Protein AF-A0A822YP10-F1 (afdb_monomer_lite)

Secondary structure (DSSP, 8-state):
--EEEEEE-TTT--EEEEEEE-GGG--SS-EEEEE-SSS-EEE-----S-----

pLDDT: mean 86.32, std 16.65, range [42.25, 97.31]

Sequence (54 aa):
MPITVYFRDRNSGNLKIIAEYGQEYGKENPIRVLYHGYGHYDVLQGSSGEQVKM

Foldseek 3Di:
DKAWEWEQDPVPRDTDTDDIPDVVVDDPDHFYWYDDPPPDIDTDDPPPPDPPPD

Organism: Nelumbo nucifera (NCBI:txid4432)

Structure (mmCIF, N/CA/C/O backbone):
data_AF-A0A822YP10-F1
#
_entry.id   AF-A0A822YP10-F1
#
loop_
_atom_site.group_PDB
_atom_site.id
_atom_site.type_symbol
_atom_site.label_atom_id
_atom_site.label_alt_id
_atom_site.label_comp_id
_atom_site.label_asym_id
_atom_site.label_entity_id
_atom_site.label_seq_id
_atom_site.pdbx_PDB_ins_code
_atom_site.Cartn_x
_atom_site.Cartn_y
_atom_site.Cartn_z
_atom_site.occupancy
_atom_site.B_iso_or_equiv
_atom_site.auth_seq_id
_atom_site.auth_comp_id
_atom_site.auth_asym_id
_atom_site.auth_atom_id
_atom_site.pdbx_PDB_model_num
ATOM 1 N N . MET A 1 1 ? -11.235 4.407 10.197 1.00 87.38 1 MET A N 1
ATOM 2 C CA . MET A 1 1 ? -11.051 3.267 9.271 1.00 87.38 1 MET A CA 1
ATOM 3 C C . MET A 1 1 ? -9.761 3.497 8.499 1.00 87.38 1 MET A C 1
ATOM 5 O O . MET A 1 1 ? -9.739 4.400 7.668 1.00 87.38 1 MET A O 1
ATOM 9 N N . PRO A 1 2 ? -8.681 2.786 8.848 1.00 95.19 2 PRO A N 1
ATOM 10 C CA . PRO A 1 2 ? -7.363 2.996 8.255 1.00 95.19 2 PRO A CA 1
ATOM 11 C C . PRO A 1 2 ? -7.293 2.508 6.801 1.00 95.19 2 PRO A C 1
ATOM 13 O O . PRO A 1 2 ? -8.092 1.671 6.371 1.00 95.19 2 PRO A O 1
ATOM 16 N N . ILE A 1 3 ? -6.306 3.006 6.056 1.00 96.19 3 ILE A N 1
ATOM 17 C CA . ILE A 1 3 ? -5.991 2.564 4.692 1.00 96.19 3 ILE A CA 1
ATOM 18 C C . ILE A 1 3 ? -4.546 2.074 4.662 1.00 96.19 3 ILE A C 1
ATOM 20 O O . ILE A 1 3 ? -3.639 2.778 5.111 1.00 96.19 3 ILE A O 1
ATOM 24 N N . THR A 1 4 ? -4.331 0.893 4.089 1.00 96.38 4 THR A N 1
ATOM 25 C CA . THR A 1 4 ? -2.997 0.342 3.837 1.00 96.38 4 THR A CA 1
ATOM 26 C C . THR A 1 4 ? -2.786 0.218 2.336 1.00 96.38 4 THR A C 1
ATOM 28 O O . THR A 1 4 ? -3.537 -0.473 1.640 1.00 96.38 4 THR A O 1
ATOM 31 N N . VAL A 1 5 ? -1.746 0.880 1.833 1.00 97.19 5 VAL A N 1
ATOM 32 C CA . VAL A 1 5 ? -1.375 0.838 0.419 1.00 97.19 5 VAL A CA 1
ATOM 33 C C . VAL A 1 5 ? -0.245 -0.162 0.233 1.00 97.19 5 VAL A C 1
ATOM 35 O O . VAL A 1 5 ? 0.828 -0.026 0.823 1.00 97.19 5 VAL A O 1
ATOM 38 N N . TYR A 1 6 ? -0.484 -1.151 -0.618 1.00 97.25 6 TYR A N 1
ATOM 39 C CA . TYR A 1 6 ? 0.487 -2.158 -1.008 1.00 97.25 6 TYR A CA 1
ATOM 40 C C . TYR A 1 6 ? 1.061 -1.867 -2.390 1.00 97.25 6 TYR A C 1
ATOM 42 O O . TYR A 1 6 ? 0.399 -1.298 -3.251 1.00 97.25 6 TYR A O 1
ATOM 50 N N . PHE A 1 7 ? 2.275 -2.337 -2.628 1.00 96.19 7 PHE A N 1
ATOM 51 C CA . PHE A 1 7 ? 2.912 -2.399 -3.935 1.00 96.19 7 PHE A CA 1
ATOM 52 C C . PHE A 1 7 ? 3.405 -3.819 -4.183 1.00 96.19 7 PHE A C 1
ATOM 54 O O . PHE A 1 7 ? 3.930 -4.463 -3.271 1.00 96.19 7 PHE A O 1
ATOM 61 N N . ARG A 1 8 ? 3.260 -4.312 -5.414 1.00 94.69 8 ARG A N 1
ATOM 62 C CA . ARG A 1 8 ? 3.811 -5.612 -5.798 1.00 94.69 8 ARG A CA 1
ATOM 63 C C . ARG A 1 8 ? 5.259 -5.437 -6.236 1.00 94.69 8 ARG A C 1
ATOM 65 O O . ARG A 1 8 ? 5.533 -4.870 -7.291 1.00 94.69 8 ARG A O 1
ATOM 72 N N . ASP A 1 9 ? 6.181 -5.951 -5.433 1.00 92.56 9 ASP A N 1
ATOM 73 C CA . ASP A 1 9 ? 7.590 -6.000 -5.798 1.00 92.56 9 ASP A CA 1
ATOM 74 C C . ASP A 1 9 ? 7.778 -6.892 -7.028 1.00 92.56 9 ASP A C 1
ATOM 76 O O . ASP A 1 9 ? 7.430 -8.071 -7.010 1.00 92.56 9 ASP A O 1
ATOM 80 N N . ARG A 1 10 ? 8.337 -6.333 -8.104 1.00 88.19 10 ARG A N 1
ATOM 81 C CA . ARG A 1 10 ? 8.502 -7.043 -9.380 1.00 88.19 10 ARG A CA 1
ATOM 82 C C . ARG A 1 10 ? 9.500 -8.191 -9.288 1.00 88.19 10 ARG A C 1
ATOM 84 O O . ARG A 1 10 ? 9.359 -9.159 -10.023 1.00 88.19 10 ARG A O 1
ATOM 91 N N . ASN A 1 11 ? 10.474 -8.088 -8.385 1.00 91.06 11 ASN A N 1
ATOM 92 C CA . ASN A 1 11 ? 11.524 -9.094 -8.251 1.00 91.06 11 ASN A CA 1
ATOM 93 C C . ASN A 1 11 ? 11.045 -10.316 -7.460 1.00 91.06 11 ASN A C 1
ATOM 95 O O . ASN A 1 11 ? 11.347 -11.444 -7.830 1.00 91.06 11 ASN A O 1
ATOM 99 N N . SER A 1 12 ? 10.307 -10.095 -6.369 1.00 92.44 12 SER A N 1
ATOM 100 C CA . SER A 1 12 ? 9.861 -11.171 -5.473 1.00 92.44 12 SER A CA 1
ATOM 101 C C . SER A 1 12 ? 8.403 -11.592 -5.672 1.00 92.44 12 SER A C 1
ATOM 103 O O . SER A 1 12 ? 7.987 -12.607 -5.127 1.00 92.44 12 SER A O 1
ATOM 105 N N . GLY A 1 13 ? 7.601 -10.810 -6.401 1.00 90.19 13 GLY A N 1
ATOM 106 C CA . GLY A 1 13 ? 6.153 -11.007 -6.534 1.00 90.19 13 GLY A CA 1
ATOM 107 C C . GLY A 1 13 ? 5.353 -10.688 -5.265 1.00 90.19 13 GLY A C 1
ATOM 108 O O . GLY A 1 13 ? 4.121 -10.713 -5.302 1.00 90.19 13 GLY A O 1
ATOM 109 N N . ASN A 1 14 ? 6.032 -10.361 -4.162 1.00 93.69 14 ASN A N 1
ATOM 110 C CA . ASN A 1 14 ? 5.427 -10.126 -2.859 1.00 93.69 14 ASN A CA 1
ATOM 111 C C . ASN A 1 14 ? 4.810 -8.730 -2.754 1.00 93.69 14 ASN A C 1
ATOM 113 O O . ASN A 1 14 ? 5.271 -7.763 -3.368 1.00 93.69 14 ASN A O 1
ATOM 117 N N . LEU A 1 15 ? 3.784 -8.622 -1.911 1.00 94.62 15 LEU A N 1
ATOM 118 C CA . LEU A 1 15 ? 3.187 -7.346 -1.539 1.00 94.62 15 LEU A CA 1
ATOM 119 C C . LEU A 1 15 ? 4.015 -6.678 -0.435 1.00 94.62 15 LEU A C 1
ATOM 121 O O . LEU A 1 15 ? 4.302 -7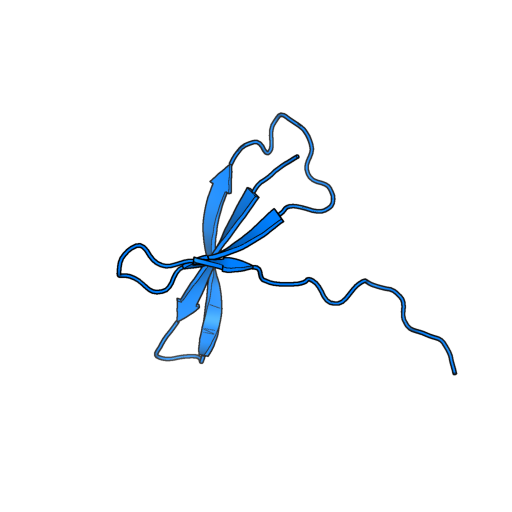.292 0.591 1.00 94.62 15 LEU A O 1
ATOM 125 N N . LYS A 1 16 ? 4.370 -5.409 -0.632 1.00 95.38 16 LYS A N 1
ATOM 126 C CA . LYS A 1 16 ? 5.046 -4.553 0.353 1.00 95.38 16 LYS A CA 1
ATOM 127 C C . LYS A 1 16 ? 4.140 -3.389 0.720 1.00 95.38 16 LYS A C 1
ATOM 129 O O . LYS A 1 16 ? 3.516 -2.818 -0.168 1.00 95.38 16 LYS A O 1
ATOM 134 N N . ILE A 1 17 ? 4.083 -3.024 1.996 1.00 96.06 17 ILE A N 1
ATOM 135 C CA . ILE A 1 17 ? 3.390 -1.806 2.431 1.00 96.06 17 ILE A CA 1
ATOM 136 C C . ILE A 1 17 ? 4.239 -0.605 2.011 1.00 96.06 17 ILE A C 1
ATOM 138 O O . ILE A 1 17 ? 5.439 -0.579 2.279 1.00 96.06 17 ILE A O 1
ATOM 142 N N . ILE A 1 18 ? 3.621 0.364 1.337 1.00 96.75 18 ILE A N 1
ATOM 143 C CA . ILE A 1 18 ? 4.285 1.597 0.888 1.00 96.75 18 ILE A CA 1
ATOM 144 C C . ILE A 1 18 ? 3.714 2.861 1.531 1.00 96.75 18 ILE A C 1
ATOM 146 O O . ILE A 1 18 ? 4.363 3.901 1.484 1.00 96.75 18 ILE A O 1
ATOM 150 N N . ALA A 1 19 ? 2.523 2.785 2.126 1.00 96.94 19 ALA A N 1
ATOM 151 C CA . ALA A 1 19 ? 1.937 3.871 2.900 1.00 96.94 19 ALA A CA 1
ATOM 152 C C . ALA A 1 19 ? 0.832 3.353 3.827 1.00 96.94 19 ALA A C 1
ATOM 154 O O . ALA A 1 19 ? 0.135 2.383 3.508 1.00 96.94 19 ALA A O 1
ATOM 155 N N . GLU A 1 20 ? 0.646 4.052 4.943 1.00 96.88 20 GLU A N 1
ATOM 156 C CA . GLU A 1 20 ? -0.428 3.822 5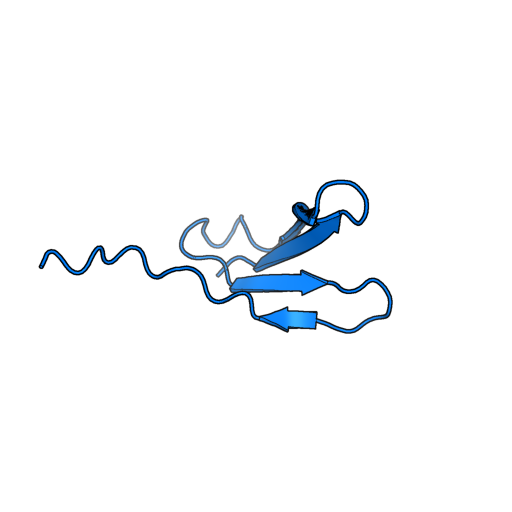.902 1.00 96.88 20 GLU A CA 1
ATOM 157 C C . GLU A 1 20 ? -1.060 5.158 6.282 1.00 96.88 20 GLU A C 1
ATOM 159 O O . GLU A 1 20 ? -0.356 6.128 6.559 1.00 96.88 20 GLU A O 1
ATOM 164 N N . TYR A 1 21 ? -2.391 5.202 6.298 1.00 96.25 21 TYR A N 1
ATOM 165 C CA . TYR A 1 21 ? -3.154 6.409 6.606 1.00 96.25 21 TYR A CA 1
ATOM 166 C C . TYR A 1 21 ? -4.232 6.117 7.642 1.00 96.25 21 TYR A C 1
ATOM 168 O O . TYR A 1 21 ? -4.865 5.059 7.607 1.00 96.25 21 TYR A O 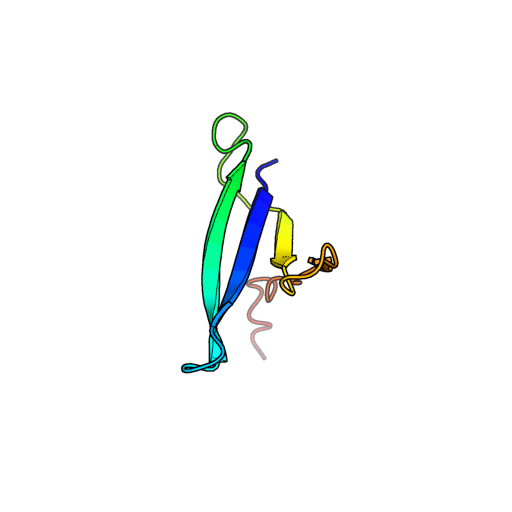1
ATOM 176 N N . GLY A 1 22 ? -4.479 7.081 8.530 1.00 95.06 22 GLY A N 1
ATOM 177 C CA . GLY A 1 22 ? -5.604 7.045 9.459 1.00 95.06 22 GLY A CA 1
ATOM 178 C C . GLY A 1 22 ? -5.503 5.972 10.545 1.00 95.06 22 GLY A C 1
ATOM 179 O O . GLY A 1 22 ? -6.536 5.527 11.046 1.00 95.06 22 GLY A O 1
ATOM 180 N N . GLN A 1 23 ? -4.284 5.550 10.897 1.00 93.00 23 GLN A N 1
ATOM 181 C CA . GLN A 1 23 ? -4.024 4.580 11.972 1.00 93.00 23 GLN A CA 1
ATOM 182 C C . GLN A 1 23 ? -4.432 5.123 13.353 1.00 93.00 23 GLN A C 1
ATOM 184 O O . GLN A 1 23 ? -4.744 4.362 14.269 1.00 93.00 23 GLN A O 1
ATOM 189 N N . GLU A 1 24 ? -4.475 6.447 13.498 1.00 95.00 24 GLU A N 1
ATOM 190 C CA . GLU A 1 24 ? -5.006 7.173 14.650 1.00 95.00 24 GLU A CA 1
ATOM 191 C C . GLU A 1 24 ? -6.528 7.008 14.820 1.00 95.00 24 GLU A C 1
ATOM 193 O O . GLU A 1 24 ? -7.042 7.159 15.925 1.00 95.00 24 GLU A O 1
ATOM 198 N N . TYR A 1 25 ? -7.248 6.629 13.758 1.00 90.50 25 TYR A N 1
ATOM 199 C CA . TYR A 1 25 ? -8.699 6.401 13.764 1.00 90.50 25 TYR A CA 1
ATOM 200 C C . TYR A 1 25 ? -9.076 4.916 13.911 1.00 90.50 25 TYR A C 1
ATOM 202 O O . TYR A 1 25 ? -10.203 4.528 13.583 1.00 90.50 25 TYR A O 1
ATOM 210 N N . GLY A 1 26 ? -8.131 4.076 14.340 1.00 88.12 26 GLY A N 1
ATOM 211 C CA . GLY A 1 26 ? -8.287 2.630 14.504 1.00 88.12 26 GLY A CA 1
ATOM 212 C C . GLY A 1 26 ? -7.295 1.840 13.651 1.00 88.12 26 GLY A C 1
ATOM 213 O O . GLY A 1 26 ? -6.837 2.317 12.619 1.00 88.12 26 GLY A O 1
ATOM 214 N N . LYS A 1 27 ? -6.975 0.618 14.091 1.00 83.00 27 LYS A N 1
ATOM 215 C CA . LYS A 1 27 ? -6.003 -0.283 13.433 1.00 83.00 27 LYS A CA 1
ATOM 216 C C . LYS A 1 27 ? -6.639 -1.543 12.852 1.00 83.00 27 LYS A C 1
ATOM 218 O O . LYS A 1 27 ? -5.977 -2.351 12.207 1.00 83.00 27 LYS A O 1
ATOM 223 N N . GLU A 1 28 ? -7.923 -1.732 13.114 1.00 87.88 28 GLU A N 1
ATOM 224 C CA . GLU A 1 28 ? -8.642 -2.937 12.737 1.00 87.88 28 GLU A CA 1
ATOM 225 C C . GLU A 1 28 ? -9.177 -2.829 11.312 1.00 87.88 28 GLU A C 1
ATOM 227 O O . GLU A 1 28 ? -9.619 -1.765 10.878 1.00 87.88 28 GLU A O 1
ATOM 232 N N . ASN A 1 29 ? -9.119 -3.959 10.602 1.00 86.56 29 ASN A N 1
ATOM 233 C CA . ASN A 1 29 ? -9.661 -4.158 9.260 1.00 86.56 29 ASN A CA 1
ATOM 234 C C . ASN A 1 29 ? -9.429 -2.972 8.291 1.00 86.56 29 ASN A C 1
ATOM 236 O O . ASN A 1 29 ? -10.397 -2.357 7.835 1.00 86.56 29 ASN A O 1
ATOM 240 N N . PRO A 1 30 ? -8.164 -2.618 7.974 1.00 91.06 30 PRO A N 1
ATOM 241 C CA . PRO A 1 30 ? -7.890 -1.536 7.037 1.00 91.06 30 PRO A CA 1
ATOM 242 C C . PRO A 1 30 ? -8.468 -1.840 5.658 1.00 91.06 30 PRO A C 1
ATOM 244 O O . PRO A 1 30 ? -8.442 -2.987 5.205 1.00 91.06 30 PRO A O 1
ATOM 247 N N . ILE A 1 31 ? -8.888 -0.790 4.950 1.00 94.25 31 ILE A N 1
ATOM 248 C CA . ILE A 1 31 ? -9.078 -0.869 3.502 1.00 94.25 31 ILE A CA 1
ATOM 249 C C . ILE A 1 31 ? -7.698 -1.113 2.896 1.00 94.25 31 ILE A C 1
ATOM 251 O O . ILE A 1 31 ? -6.772 -0.326 3.101 1.00 94.25 31 ILE A O 1
ATOM 255 N N . ARG A 1 32 ? -7.548 -2.210 2.159 1.00 95.44 32 ARG A N 1
ATOM 256 C CA . ARG A 1 32 ? -6.279 -2.574 1.527 1.00 95.44 32 ARG A CA 1
ATOM 257 C C . ARG A 1 32 ? -6.388 -2.323 0.038 1.00 95.44 32 ARG A C 1
ATOM 259 O O . ARG A 1 32 ? -7.326 -2.794 -0.602 1.00 95.44 32 ARG A O 1
ATOM 266 N N . VAL A 1 33 ? -5.418 -1.608 -0.513 1.00 96.81 33 VAL A N 1
ATOM 267 C CA . VAL A 1 33 ? -5.350 -1.331 -1.952 1.00 96.81 33 VAL A CA 1
ATOM 268 C C . VAL A 1 33 ? -3.978 -1.687 -2.504 1.00 96.81 33 VAL A C 1
ATOM 270 O O . VAL A 1 33 ? -2.977 -1.573 -1.801 1.00 96.81 33 VAL A O 1
ATOM 273 N N . LEU A 1 34 ? -3.929 -2.118 -3.761 1.00 97.06 34 LEU A N 1
ATOM 274 C CA . LEU A 1 34 ? -2.709 -2.388 -4.511 1.00 97.06 34 LEU A CA 1
ATOM 275 C C . LEU A 1 34 ? -2.440 -1.240 -5.480 1.00 97.06 34 LEU A C 1
ATOM 277 O O . LEU A 1 34 ? -3.230 -1.009 -6.387 1.00 97.06 34 LEU A O 1
ATOM 281 N N . TYR A 1 35 ? -1.311 -0.561 -5.314 1.00 97.31 35 TYR A N 1
ATOM 282 C CA . TYR A 1 35 ? -0.813 0.446 -6.238 1.00 97.31 35 TYR A CA 1
ATOM 283 C C . TYR A 1 35 ? 0.001 -0.185 -7.370 1.00 97.31 35 TYR A C 1
ATOM 285 O O . TYR A 1 35 ? 0.911 -0.980 -7.121 1.00 97.31 35 TYR A O 1
ATOM 293 N N . HIS A 1 36 ? -0.267 0.234 -8.609 1.00 94.12 36 HIS A N 1
ATOM 294 C CA . HIS A 1 36 ? 0.402 -0.309 -9.801 1.00 94.12 36 HIS A CA 1
ATOM 295 C C . HIS A 1 36 ? 1.561 0.538 -10.349 1.00 94.12 36 HIS A C 1
ATOM 297 O O . HIS A 1 36 ? 2.240 0.118 -11.285 1.00 94.12 36 HIS A O 1
ATOM 303 N N . GLY A 1 37 ? 1.838 1.712 -9.772 1.00 90.88 37 GLY A N 1
ATOM 304 C CA . GLY A 1 37 ? 2.963 2.564 -10.192 1.00 90.88 37 GLY A CA 1
ATOM 305 C C . GLY A 1 37 ? 2.623 3.683 -11.183 1.00 90.88 37 GLY A C 1
ATOM 306 O O . GLY A 1 37 ? 3.511 4.458 -11.518 1.00 90.88 37 GLY A O 1
ATOM 307 N N . TYR A 1 38 ? 1.370 3.787 -11.640 1.00 93.25 38 TYR A N 1
ATOM 308 C CA . TYR A 1 38 ? 0.926 4.768 -12.648 1.00 93.25 38 TYR A CA 1
ATOM 309 C C . TYR A 1 38 ? -0.421 5.433 -12.302 1.00 93.25 38 TYR A C 1
ATOM 311 O O . TYR A 1 38 ? -1.197 5.797 -13.179 1.00 93.25 38 TYR A O 1
ATOM 319 N N . GLY A 1 39 ? -0.724 5.567 -11.010 1.00 92.50 39 GLY A N 1
ATOM 320 C CA . GLY A 1 39 ? -1.966 6.184 -10.518 1.00 92.50 39 GLY A CA 1
ATOM 321 C C . GLY A 1 39 ? -3.184 5.253 -10.429 1.00 92.50 39 GLY A C 1
ATOM 322 O O . GLY A 1 39 ? -4.204 5.663 -9.885 1.00 92.50 39 GLY A O 1
ATOM 323 N N . HIS A 1 40 ? -3.084 4.005 -10.906 1.00 95.94 40 HIS A N 1
ATOM 324 C CA . HIS A 1 40 ? -4.151 3.001 -10.779 1.00 95.94 40 HIS A CA 1
ATOM 325 C C . HIS A 1 40 ? -4.042 2.202 -9.476 1.00 95.94 40 HIS A C 1
ATOM 327 O O . HIS A 1 40 ? -2.935 1.842 -9.050 1.00 95.94 40 HIS A O 1
ATOM 333 N N . TYR A 1 4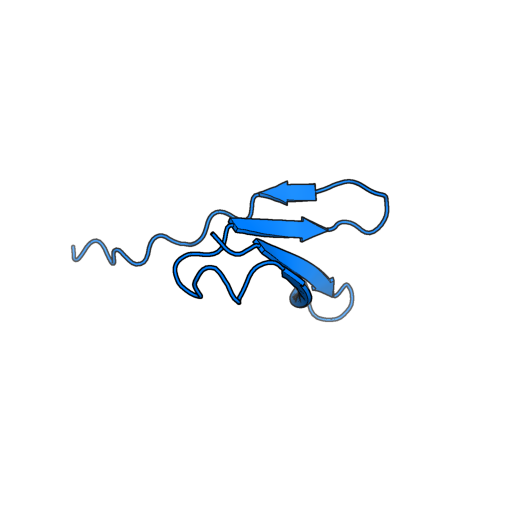1 ? -5.202 1.890 -8.891 1.00 97.06 41 TYR A N 1
ATOM 334 C CA . TYR A 1 41 ? -5.335 1.110 -7.665 1.00 97.06 41 TYR A CA 1
ATOM 335 C C . TYR A 1 41 ? -6.418 0.042 -7.804 1.00 97.06 41 TYR A C 1
ATOM 337 O O . TYR A 1 41 ? -7.513 0.339 -8.274 1.00 97.06 41 TYR A O 1
ATOM 345 N N . ASP A 1 42 ? -6.136 -1.158 -7.298 1.00 96.12 42 ASP A N 1
ATOM 346 C CA . ASP A 1 42 ? -7.142 -2.209 -7.117 1.00 96.12 42 ASP A CA 1
ATOM 347 C C . ASP A 1 42 ? -7.407 -2.457 -5.633 1.00 96.12 42 ASP A C 1
ATOM 349 O O . ASP A 1 42 ? -6.509 -2.334 -4.798 1.00 96.12 42 ASP A O 1
ATOM 353 N N . VAL A 1 43 ? -8.631 -2.857 -5.290 1.00 95.31 43 VAL A N 1
ATOM 354 C CA . VAL A 1 43 ? -8.957 -3.298 -3.930 1.00 95.31 43 VAL A CA 1
ATOM 355 C C . VAL A 1 43 ? -8.352 -4.678 -3.693 1.00 95.31 43 VAL A C 1
ATOM 357 O O . VAL A 1 43 ? -8.604 -5.622 -4.439 1.00 95.31 43 VAL A O 1
ATOM 360 N N . LEU A 1 44 ? -7.580 -4.809 -2.618 1.00 93.19 44 LEU A N 1
ATOM 361 C CA . LEU A 1 44 ? -7.143 -6.102 -2.116 1.00 93.19 44 LEU A CA 1
ATOM 362 C C . LEU A 1 44 ? -8.188 -6.602 -1.131 1.00 93.19 44 LEU A C 1
ATOM 364 O O . LEU A 1 44 ? -8.220 -6.194 0.031 1.00 93.19 44 LEU A O 1
ATOM 368 N N . GLN A 1 45 ? -9.046 -7.502 -1.599 1.00 85.44 45 GLN A N 1
ATOM 369 C CA . GLN A 1 45 ? -9.953 -8.204 -0.710 1.00 85.44 45 GLN A CA 1
ATOM 370 C C . GLN A 1 45 ? -9.100 -9.065 0.227 1.00 85.44 45 GLN A C 1
ATOM 372 O O . GLN A 1 45 ? -8.361 -9.947 -0.215 1.00 85.44 45 GLN A O 1
ATOM 377 N N . GLY A 1 46 ? -9.134 -8.761 1.526 1.00 69.44 46 GLY A N 1
ATOM 378 C CA . GLY A 1 46 ? -8.551 -9.664 2.508 1.00 69.44 46 GLY A CA 1
ATOM 379 C C . GLY A 1 46 ? -9.219 -11.024 2.346 1.00 69.44 46 GLY A C 1
ATOM 380 O O . GLY A 1 46 ? -10.432 -11.082 2.148 1.00 69.44 46 GLY A O 1
ATOM 381 N N . SER A 1 47 ? -8.456 -12.114 2.443 1.00 58.16 47 SER A N 1
ATOM 382 C CA . SER A 1 47 ? -9.061 -13.380 2.836 1.00 58.16 47 SER A CA 1
ATOM 383 C C . SER A 1 47 ? -9.761 -13.089 4.159 1.00 58.16 47 SER A C 1
ATOM 385 O O . SER A 1 47 ? -9.088 -12.874 5.172 1.00 58.16 47 SER A O 1
ATOM 387 N N . SER A 1 48 ? -11.086 -12.951 4.132 1.00 51.31 48 SER A N 1
ATOM 388 C CA . SER A 1 48 ? -11.895 -12.938 5.340 1.00 51.31 48 SER A CA 1
ATOM 389 C C . SER A 1 48 ? -11.399 -14.111 6.167 1.00 51.31 48 SER A C 1
ATOM 391 O O . SER A 1 48 ? -11.382 -15.241 5.681 1.00 51.31 48 SER A O 1
ATOM 393 N N . GLY A 1 49 ? -10.884 -13.830 7.360 1.00 48.50 49 GLY A N 1
ATOM 394 C CA . GLY A 1 49 ? -10.392 -14.830 8.296 1.00 48.50 49 GLY A CA 1
ATOM 395 C C . GLY A 1 49 ? -11.528 -15.666 8.876 1.00 48.50 49 GLY A C 1
ATOM 396 O O . GLY A 1 49 ?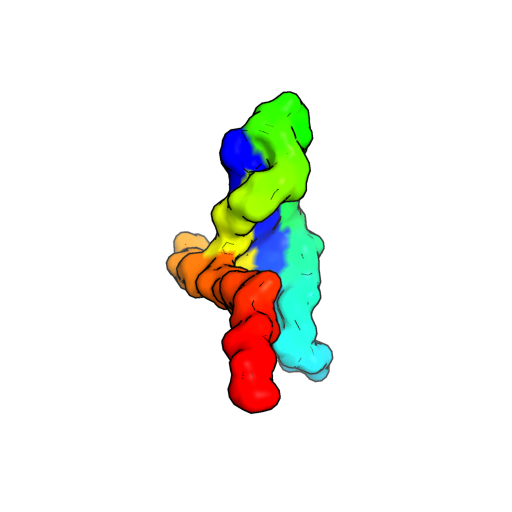 -11.600 -15.828 10.084 1.00 48.50 49 GLY A O 1
ATOM 397 N N . GLU A 1 50 ? -12.402 -16.192 8.028 1.00 48.41 50 GLU A N 1
ATOM 398 C CA . GLU A 1 50 ? -13.275 -17.300 8.348 1.00 48.41 50 GLU A CA 1
ATOM 399 C C . GLU A 1 50 ? -12.686 -18.502 7.621 1.00 48.41 50 GLU A C 1
ATOM 401 O O . GLU A 1 50 ? -12.916 -18.743 6.435 1.00 48.41 50 GLU A O 1
ATOM 406 N N . GLN A 1 51 ? -11.850 -19.245 8.347 1.00 43.84 51 GLN A N 1
ATOM 407 C CA . GLN A 1 51 ? -11.722 -20.662 8.063 1.00 43.84 51 GLN A CA 1
ATOM 408 C C . GLN A 1 51 ? -13.141 -21.223 8.153 1.00 43.84 51 GLN A C 1
ATOM 410 O O . GLN A 1 51 ? -13.655 -21.442 9.249 1.00 43.84 51 GLN A O 1
ATOM 415 N N . VAL A 1 52 ? -13.792 -21.413 7.007 1.00 45.81 52 VAL A N 1
ATOM 416 C CA . VAL A 1 52 ? -14.939 -22.308 6.927 1.00 45.81 52 VAL A CA 1
ATOM 417 C C . VAL A 1 52 ? -14.379 -23.676 7.285 1.00 45.81 52 VAL A C 1
ATOM 419 O O . VAL A 1 52 ? -13.717 -24.330 6.481 1.00 45.81 52 VAL A O 1
ATOM 422 N N . LYS A 1 53 ? -14.551 -24.043 8.552 1.00 42.25 53 LYS A N 1
ATOM 423 C CA . LYS A 1 53 ? -14.255 -25.369 9.067 1.00 42.25 53 LYS A CA 1
ATOM 424 C C . LYS A 1 53 ? -15.228 -26.324 8.372 1.00 42.25 53 LYS A C 1
ATOM 426 O O . LYS A 1 53 ? -16.407 -26.338 8.720 1.00 42.25 53 LYS A O 1
ATOM 431 N N . MET A 1 54 ? -14.747 -27.023 7.344 1.00 47.16 54 MET A N 1
ATOM 432 C CA . MET A 1 54 ? -15.403 -28.222 6.813 1.00 47.16 54 MET A CA 1
ATOM 433 C C . MET A 1 54 ? 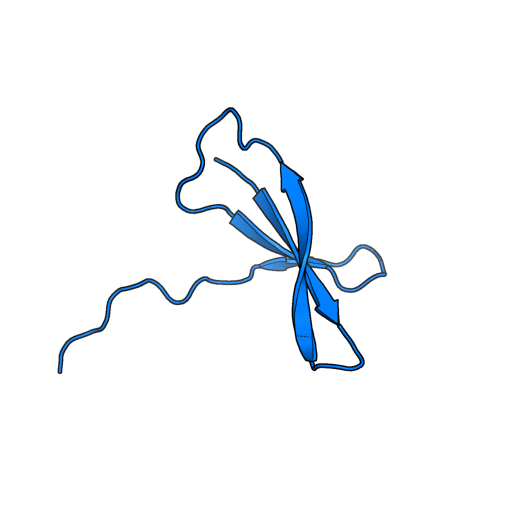-15.212 -29.388 7.780 1.00 47.16 54 MET A C 1
ATOM 435 O O . MET A 1 54 ? -14.154 -29.427 8.453 1.00 47.16 54 MET A O 1
#

Radius of gyration: 13.0 Å; chains: 1; bounding box: 27×35×27 Å